Protein AF-A0A1B1AKT5-F1 (afdb_monomer_lite)

pLDDT: mean 90.65, std 8.91, range [57.84, 98.19]

Foldseek 3Di:
DVVLVVLVVVLVVLVVVLVVLVVVLVVLVVCLVVQVVPPVSNVVSVVVSVVSVVVSVVSVVVNVVSVVVSVVPD

Structure (mmCIF, N/CA/C/O backbone):
data_AF-A0A1B1AKT5-F1
#
_entry.id   AF-A0A1B1AKT5-F1
#
loop_
_atom_site.group_PDB
_atom_site.id
_atom_site.type_symbol
_atom_site.label_atom_id
_atom_site.label_alt_id
_atom_site.label_comp_id
_atom_site.label_asym_id
_atom_site.label_entity_id
_atom_site.label_seq_id
_atom_site.pdbx_PDB_ins_code
_atom_site.Cartn_x
_atom_site.Cartn_y
_atom_site.Cartn_z
_atom_site.occupancy
_atom_site.B_iso_or_equiv
_atom_site.auth_seq_id
_atom_site.auth_comp_id
_atom_site.auth_asym_id
_atom_site.auth_atom_id
_atom_site.pdbx_PDB_model_num
ATOM 1 N N . MET A 1 1 ? 24.221 -1.214 -16.944 1.00 57.84 1 MET A N 1
ATOM 2 C CA . MET A 1 1 ? 24.089 -2.334 -15.979 1.00 57.84 1 MET A CA 1
ATOM 3 C C . MET A 1 1 ? 23.766 -1.866 -14.560 1.00 57.84 1 MET A C 1
ATOM 5 O O . MET A 1 1 ? 23.139 -2.649 -13.865 1.00 57.84 1 MET A O 1
ATOM 9 N N . SER A 1 2 ? 24.140 -0.647 -14.127 1.00 66.00 2 SER A N 1
ATOM 10 C CA . SER A 1 2 ? 23.755 -0.123 -12.797 1.00 66.00 2 SER A CA 1
ATOM 11 C C . SER A 1 2 ? 22.260 0.213 -12.705 1.00 66.00 2 SER A C 1
ATOM 13 O O . SER A 1 2 ? 21.608 -0.203 -11.758 1.00 66.00 2 SER A O 1
ATOM 15 N N . ASP A 1 3 ? 21.694 0.841 -13.741 1.00 82.25 3 ASP A N 1
ATOM 16 C CA . ASP A 1 3 ? 20.333 1.403 -13.690 1.00 82.25 3 ASP A CA 1
ATOM 17 C C . ASP A 1 3 ? 19.245 0.347 -13.453 1.00 82.25 3 ASP A C 1
ATOM 19 O O . ASP A 1 3 ? 18.386 0.503 -12.587 1.00 82.25 3 ASP A O 1
ATOM 23 N N . ARG A 1 4 ? 19.336 -0.800 -14.132 1.00 88.00 4 ARG A N 1
ATOM 24 C CA . ARG A 1 4 ? 18.414 -1.919 -13.911 1.00 88.00 4 ARG A CA 1
ATOM 25 C C . ARG A 1 4 ? 18.501 -2.515 -12.504 1.00 88.00 4 ARG A C 1
ATOM 27 O O . ARG A 1 4 ? 17.476 -2.894 -11.946 1.00 88.00 4 ARG A O 1
ATOM 34 N N . LEU A 1 5 ? 19.702 -2.623 -11.931 1.00 91.81 5 LEU A N 1
ATOM 35 C CA . LEU A 1 5 ? 19.877 -3.142 -10.569 1.00 91.81 5 LEU A CA 1
ATOM 36 C C . LEU A 1 5 ? 19.291 -2.169 -9.537 1.00 91.81 5 LEU A C 1
ATOM 38 O O . LEU A 1 5 ? 18.645 -2.599 -8.580 1.00 91.81 5 LEU A O 1
ATOM 42 N N . ASP A 1 6 ? 19.467 -0.869 -9.764 1.00 93.00 6 ASP A N 1
ATOM 43 C CA . ASP A 1 6 ? 18.901 0.182 -8.922 1.00 93.00 6 ASP A CA 1
ATOM 44 C C . ASP A 1 6 ? 17.363 0.171 -8.973 1.00 93.00 6 ASP A C 1
ATOM 46 O O . ASP A 1 6 ? 16.708 0.263 -7.930 1.00 93.00 6 ASP A O 1
ATOM 50 N N . LEU A 1 7 ? 16.769 -0.021 -10.157 1.00 93.06 7 LEU A N 1
ATOM 51 C CA . LEU A 1 7 ? 15.316 -0.155 -10.320 1.00 93.06 7 LEU A CA 1
ATOM 52 C C . LEU A 1 7 ? 14.757 -1.403 -9.631 1.00 93.06 7 LEU A C 1
ATOM 54 O O . LEU A 1 7 ? 13.768 -1.301 -8.908 1.00 93.06 7 LEU A O 1
ATOM 58 N N . VAL A 1 8 ? 15.4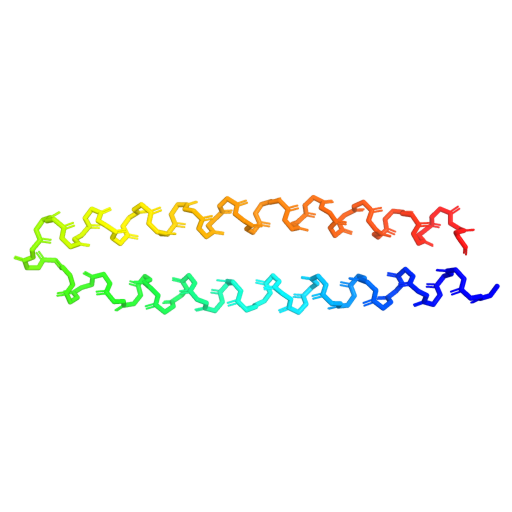06 -2.561 -9.790 1.00 94.00 8 VAL A N 1
ATOM 59 C CA . VAL A 1 8 ? 15.002 -3.800 -9.099 1.00 94.00 8 VAL A CA 1
ATOM 60 C C . VAL A 1 8 ? 15.076 -3.620 -7.583 1.00 94.00 8 VAL A C 1
ATO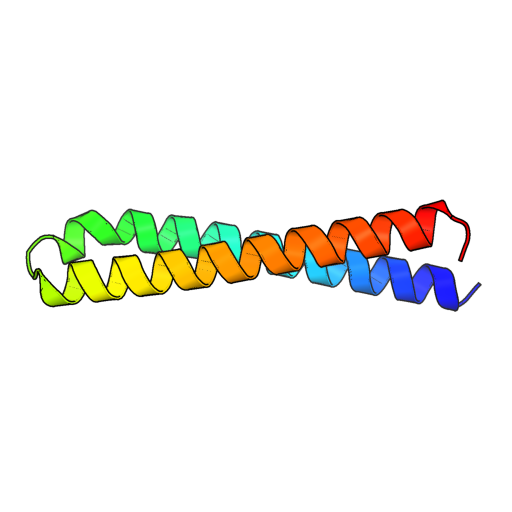M 62 O O . VAL A 1 8 ? 14.136 -3.973 -6.877 1.00 94.00 8 VAL A O 1
ATOM 65 N N . THR A 1 9 ? 16.135 -2.985 -7.077 1.00 95.88 9 THR A N 1
ATOM 66 C CA . THR A 1 9 ? 16.281 -2.707 -5.640 1.00 95.88 9 THR A CA 1
ATOM 67 C C . THR A 1 9 ? 15.153 -1.803 -5.126 1.00 95.88 9 THR A C 1
ATOM 69 O O . THR A 1 9 ? 14.594 -2.047 -4.056 1.00 95.88 9 THR A O 1
ATOM 72 N N . ARG A 1 10 ? 14.775 -0.765 -5.885 1.00 95.38 10 ARG A N 1
ATOM 73 C CA . ARG A 1 10 ? 13.637 0.108 -5.544 1.00 95.38 10 ARG A CA 1
ATOM 74 C C . ARG A 1 10 ? 12.309 -0.646 -5.573 1.00 95.38 10 ARG A C 1
ATOM 76 O O . ARG A 1 10 ? 11.489 -0.442 -4.679 1.00 95.38 10 ARG A O 1
ATOM 83 N N . LEU A 1 11 ? 12.110 -1.517 -6.560 1.00 96.25 11 LEU A N 1
ATOM 84 C CA . LEU A 1 11 ? 10.918 -2.355 -6.667 1.00 96.25 11 LEU A CA 1
ATOM 85 C C . LEU A 1 11 ? 10.788 -3.273 -5.443 1.00 96.25 11 LEU A C 1
ATOM 87 O O . LEU A 1 11 ? 9.747 -3.280 -4.788 1.00 96.25 11 LEU A O 1
ATOM 91 N N . GLU A 1 12 ? 11.860 -3.972 -5.067 1.00 97.06 12 GLU A N 1
ATOM 92 C CA . GLU A 1 12 ? 11.888 -4.832 -3.877 1.00 97.06 12 GLU A CA 1
ATOM 93 C C . GLU A 1 12 ? 11.580 -4.053 -2.591 1.00 97.06 12 GLU A C 1
ATOM 95 O O . GLU A 1 12 ? 10.806 -4.515 -1.748 1.00 97.06 12 GLU A O 1
ATOM 100 N N . GLN A 1 13 ? 12.131 -2.843 -2.448 1.00 97.38 13 GLN A N 1
ATOM 101 C CA . GLN A 1 13 ? 11.843 -1.971 -1.308 1.00 97.38 13 GLN A CA 1
ATOM 102 C C . GLN A 1 13 ? 10.362 -1.580 -1.240 1.00 97.38 13 GLN A C 1
ATOM 104 O O . GLN A 1 13 ? 9.773 -1.635 -0.157 1.00 97.38 13 GLN A O 1
ATOM 109 N N . LYS A 1 14 ? 9.743 -1.225 -2.374 1.00 96.50 14 LYS A N 1
ATOM 110 C CA . LYS A 1 14 ? 8.317 -0.874 -2.423 1.00 96.50 14 LYS A CA 1
ATOM 111 C C . LYS A 1 14 ? 7.416 -2.075 -2.147 1.00 96.50 14 LYS A C 1
ATOM 113 O O . LYS A 1 14 ? 6.480 -1.947 -1.362 1.00 96.50 14 LYS A O 1
ATOM 118 N N . ILE A 1 15 ? 7.732 -3.254 -2.685 1.00 96.12 15 ILE A N 1
ATOM 119 C CA . ILE A 1 15 ? 7.007 -4.501 -2.382 1.00 96.12 15 ILE A CA 1
ATOM 120 C C . ILE A 1 15 ? 7.081 -4.812 -0.881 1.00 96.12 15 ILE A C 1
ATOM 122 O O . ILE A 1 15 ? 6.062 -5.105 -0.250 1.00 96.12 15 ILE A O 1
ATOM 126 N N . ALA A 1 16 ? 8.267 -4.690 -0.277 1.00 97.25 16 ALA A N 1
ATOM 127 C CA . ALA A 1 16 ? 8.438 -4.887 1.159 1.00 97.25 16 ALA A CA 1
ATOM 128 C C . ALA A 1 16 ? 7.648 -3.855 1.984 1.00 97.25 16 ALA A C 1
ATOM 130 O O . ALA A 1 16 ? 7.074 -4.200 3.018 1.00 97.25 16 ALA A O 1
ATOM 131 N N . GLN A 1 17 ? 7.592 -2.597 1.538 1.00 97.19 17 GLN A N 1
ATOM 132 C CA . GLN A 1 17 ? 6.788 -1.556 2.178 1.00 97.19 17 GLN A CA 1
ATOM 133 C C . GLN A 1 17 ? 5.288 -1.864 2.089 1.00 97.19 17 GLN A C 1
ATOM 135 O O . GLN A 1 17 ? 4.601 -1.802 3.108 1.00 97.19 17 GLN A O 1
ATOM 140 N N . ARG A 1 18 ? 4.793 -2.260 0.912 1.00 96.88 18 ARG A N 1
ATOM 141 C CA . ARG A 1 18 ? 3.394 -2.645 0.686 1.00 96.88 18 ARG A CA 1
ATOM 142 C C . ARG A 1 18 ? 2.986 -3.817 1.582 1.00 96.88 18 ARG A C 1
ATOM 144 O O . ARG A 1 18 ? 1.971 -3.738 2.263 1.00 96.88 18 ARG A O 1
ATOM 151 N N . ALA A 1 19 ? 3.829 -4.847 1.689 1.00 96.12 19 ALA A N 1
ATOM 152 C CA . ALA A 1 19 ? 3.587 -5.984 2.581 1.00 96.12 19 ALA A CA 1
ATOM 153 C C . ALA A 1 19 ? 3.494 -5.581 4.068 1.00 96.12 19 ALA A C 1
ATOM 155 O O . ALA A 1 19 ? 2.690 -6.140 4.814 1.00 96.12 19 ALA A O 1
ATOM 156 N N . ARG A 1 20 ? 4.291 -4.596 4.509 1.00 96.75 20 ARG A N 1
ATOM 157 C CA . ARG A 1 20 ? 4.205 -4.056 5.878 1.00 96.75 20 ARG A CA 1
ATOM 158 C C . ARG A 1 20 ? 2.906 -3.289 6.112 1.00 96.75 20 ARG A C 1
ATOM 160 O O . ARG A 1 20 ? 2.340 -3.408 7.194 1.00 96.75 20 ARG A O 1
ATOM 167 N N . LEU A 1 21 ? 2.438 -2.519 5.128 1.00 95.69 21 LEU A N 1
ATOM 168 C CA . LEU A 1 21 ? 1.154 -1.823 5.235 1.00 95.69 21 LEU A CA 1
ATOM 169 C C . LEU A 1 21 ? -0.020 -2.807 5.256 1.00 95.69 21 LEU A C 1
ATOM 171 O O . LEU A 1 21 ? -0.904 -2.649 6.088 1.00 95.69 21 LEU A O 1
ATOM 175 N N . ASP A 1 22 ? 0.006 -3.862 4.439 1.00 95.06 22 ASP A N 1
ATOM 176 C CA . ASP A 1 22 ? -1.010 -4.927 4.471 1.00 95.06 22 ASP A CA 1
ATOM 177 C C . ASP A 1 22 ? -1.079 -5.633 5.831 1.00 95.06 22 ASP A C 1
ATOM 179 O O . ASP A 1 22 ? -2.155 -5.978 6.321 1.00 95.06 22 ASP A O 1
ATOM 183 N N . GLU A 1 23 ? 0.077 -5.897 6.442 1.00 96.19 23 GLU A N 1
ATOM 184 C CA . GLU A 1 23 ? 0.141 -6.448 7.796 1.00 96.19 23 GLU A CA 1
ATOM 185 C C . GLU A 1 23 ? -0.455 -5.474 8.816 1.00 96.19 23 GLU A C 1
ATOM 187 O O . GLU A 1 23 ? -1.246 -5.882 9.662 1.00 96.19 23 GLU A O 1
ATOM 192 N N . ARG A 1 24 ? -0.147 -4.180 8.695 1.00 94.12 24 ARG A N 1
ATOM 193 C CA . ARG A 1 24 ? -0.698 -3.151 9.577 1.00 94.12 24 ARG A CA 1
ATOM 194 C C . ARG A 1 24 ? -2.217 -3.015 9.442 1.00 94.12 24 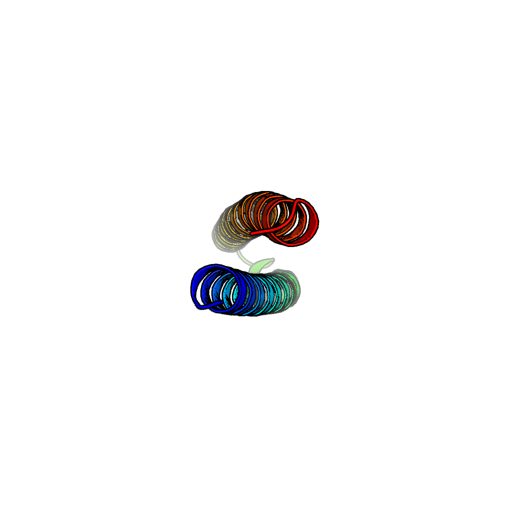ARG A C 1
ATOM 196 O O . ARG A 1 24 ? -2.894 -2.976 10.460 1.00 94.12 24 ARG A O 1
ATOM 203 N N . VAL A 1 25 ? -2.757 -3.043 8.221 1.00 94.44 25 VAL A N 1
ATOM 204 C CA . VAL A 1 25 ? -4.211 -3.071 7.977 1.00 94.44 25 VAL A CA 1
ATOM 205 C C . VAL A 1 25 ? -4.845 -4.272 8.672 1.00 94.44 25 VAL A C 1
ATOM 207 O O . VAL A 1 25 ? -5.844 -4.121 9.364 1.00 94.44 25 VAL A O 1
ATOM 210 N N . ARG A 1 26 ? -4.249 -5.466 8.551 1.00 92.69 26 ARG A N 1
ATOM 211 C CA . ARG A 1 26 ? -4.760 -6.666 9.234 1.00 92.69 26 ARG A CA 1
ATOM 212 C C . ARG A 1 26 ? -4.741 -6.525 10.756 1.00 92.69 26 ARG A C 1
ATOM 214 O O . ARG A 1 26 ? -5.683 -6.972 11.405 1.00 92.69 26 ARG A O 1
ATOM 221 N N . GLN A 1 27 ? -3.701 -5.914 11.318 1.00 91.88 27 GLN A N 1
ATOM 222 C CA . GLN A 1 27 ? -3.597 -5.666 12.759 1.00 91.88 27 GLN A CA 1
ATOM 223 C C . GLN A 1 27 ? -4.632 -4.647 13.245 1.00 91.88 27 GLN A C 1
ATOM 225 O O . GLN A 1 27 ? -5.287 -4.892 14.255 1.00 91.88 27 GLN A O 1
ATOM 230 N N . GLU A 1 28 ? -4.817 -3.544 12.519 1.00 89.00 28 GLU A N 1
ATOM 231 C CA . GLU A 1 28 ? -5.799 -2.509 12.861 1.00 89.00 28 GLU A CA 1
ATOM 232 C C . GLU A 1 28 ? -7.237 -3.031 12.704 1.00 89.00 28 GLU A C 1
ATOM 234 O O . GLU A 1 28 ? -8.038 -2.890 13.624 1.00 89.00 28 GLU A O 1
ATOM 239 N N . SER A 1 29 ? -7.555 -3.778 11.641 1.00 87.38 29 SER A N 1
ATOM 240 C CA . SER A 1 29 ? -8.863 -4.443 11.510 1.00 87.38 29 SER A CA 1
ATOM 241 C C . SER A 1 29 ? -9.113 -5.489 12.605 1.00 87.38 29 SER A C 1
ATOM 243 O O . SER A 1 29 ? -10.243 -5.684 13.035 1.00 87.38 29 SER A O 1
ATOM 245 N N . ALA A 1 30 ? -8.072 -6.160 13.109 1.00 87.62 30 ALA A N 1
ATOM 246 C CA . ALA A 1 30 ? -8.216 -7.071 14.246 1.00 87.62 30 ALA A CA 1
ATOM 247 C C . ALA A 1 30 ? -8.439 -6.340 15.586 1.00 87.62 30 ALA A C 1
ATOM 249 O O . ALA A 1 30 ? -8.916 -6.957 16.540 1.00 87.62 30 ALA A O 1
ATOM 250 N N . ALA A 1 31 ? -8.103 -5.048 15.671 1.00 81.94 31 ALA A N 1
ATOM 251 C CA . ALA A 1 31 ? -8.332 -4.205 16.843 1.00 81.94 31 ALA A CA 1
ATOM 252 C C . ALA A 1 31 ? -9.730 -3.554 16.863 1.00 81.94 31 ALA A C 1
ATOM 254 O O . ALA A 1 31 ? -10.189 -3.155 17.932 1.00 81.94 31 ALA A O 1
ATOM 255 N N . GLU A 1 32 ? -10.433 -3.523 15.727 1.00 77.94 32 GLU A N 1
ATOM 256 C CA . GLU A 1 32 ? -11.818 -3.048 15.572 1.00 77.94 32 GLU A CA 1
ATOM 257 C C . GLU A 1 32 ? -12.799 -3.566 16.653 1.00 77.94 32 GLU A C 1
ATOM 259 O O . GLU A 1 32 ? -13.485 -2.745 17.266 1.00 77.94 32 GLU A O 1
ATOM 264 N N . PRO A 1 33 ? -12.841 -4.871 17.014 1.00 72.44 33 PRO A N 1
ATOM 265 C CA . PRO A 1 33 ? -13.722 -5.352 18.083 1.00 72.44 33 PRO A CA 1
ATOM 266 C C . PRO A 1 33 ? -13.400 -4.782 19.472 1.00 72.44 33 PRO A C 1
ATOM 268 O O . PRO A 1 33 ? -14.297 -4.714 20.307 1.00 72.44 33 PRO A O 1
ATOM 271 N N . ASN A 1 34 ? -12.159 -4.353 19.731 1.00 74.38 34 ASN A N 1
ATOM 272 C CA . ASN A 1 34 ? -11.788 -3.704 20.995 1.00 74.38 34 ASN A CA 1
ATOM 273 C C . ASN A 1 34 ? -12.158 -2.212 21.006 1.00 74.38 34 ASN A C 1
ATOM 275 O O 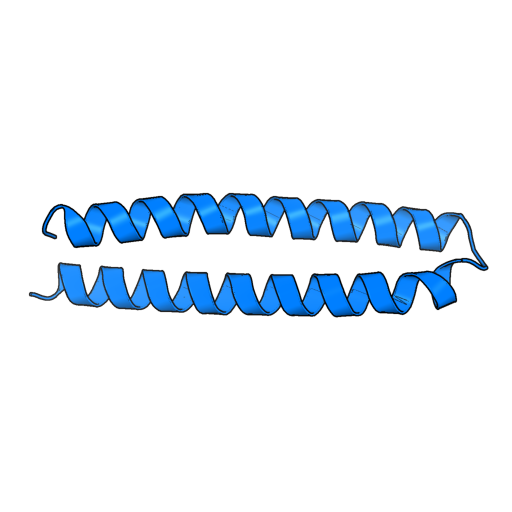. ASN A 1 34 ? -12.392 -1.649 22.071 1.00 74.38 34 ASN A O 1
ATOM 279 N N . ALA A 1 35 ? -12.209 -1.569 19.835 1.00 71.69 35 ALA A N 1
ATOM 280 C CA . ALA A 1 35 ? -12.610 -0.170 19.684 1.00 71.69 35 ALA A CA 1
ATOM 281 C C . ALA A 1 35 ? -14.140 0.014 19.652 1.00 71.69 35 ALA A C 1
ATOM 283 O O . ALA A 1 35 ? -14.627 1.119 19.868 1.00 71.69 35 ALA A O 1
ATOM 284 N N . ALA A 1 36 ? -14.907 -1.061 19.431 1.00 71.31 36 ALA A N 1
ATOM 285 C CA . ALA A 1 36 ? -16.366 -1.029 19.295 1.00 71.31 36 ALA A CA 1
ATOM 286 C C . ALA A 1 36 ? -17.127 -0.508 20.533 1.00 71.31 36 ALA A C 1
ATOM 288 O O . ALA A 1 36 ? -18.306 -0.166 20.427 1.00 71.31 36 ALA A O 1
ATOM 289 N N . GLU A 1 37 ? -16.476 -0.432 21.697 1.00 80.19 37 GLU A N 1
ATOM 290 C CA . GLU A 1 37 ? -17.059 0.132 22.920 1.00 80.19 37 GLU A CA 1
ATOM 291 C C . GLU A 1 37 ? -17.038 1.676 22.947 1.00 80.19 37 GLU A C 1
ATOM 293 O O . GLU A 1 37 ? -17.800 2.277 23.707 1.00 80.19 37 GLU A O 1
ATOM 298 N N . ASP A 1 38 ? -16.231 2.325 22.095 1.00 87.56 38 ASP A N 1
ATOM 299 C CA . ASP A 1 38 ? -16.139 3.784 21.969 1.00 87.56 38 ASP A CA 1
ATOM 300 C C . ASP A 1 38 ? -16.326 4.229 20.501 1.00 87.56 38 ASP A C 1
ATOM 302 O O . ASP A 1 38 ? -15.437 4.037 19.667 1.00 87.56 38 ASP A O 1
ATOM 306 N N . PRO A 1 39 ? -17.452 4.887 20.159 1.00 86.50 39 PRO A N 1
ATOM 307 C CA . PRO A 1 39 ? -17.705 5.389 18.809 1.00 86.50 39 PRO A CA 1
ATOM 308 C C . PRO A 1 39 ? -16.632 6.345 18.268 1.00 86.50 39 PRO A C 1
ATOM 310 O O . PRO A 1 39 ? -16.463 6.437 17.051 1.00 86.50 39 PRO A O 1
ATOM 313 N N . ALA A 1 40 ? -15.930 7.083 19.136 1.00 89.50 40 ALA A N 1
ATOM 314 C CA . ALA A 1 40 ? -14.839 7.956 18.712 1.00 89.50 40 ALA A CA 1
ATOM 315 C C . ALA A 1 40 ? -13.601 7.140 18.315 1.00 89.50 40 ALA A C 1
ATOM 317 O O . ALA A 1 40 ? -13.016 7.409 17.267 1.00 89.50 40 ALA A O 1
ATOM 318 N N . ALA A 1 41 ? -13.259 6.116 19.103 1.00 87.06 41 ALA A N 1
ATOM 319 C CA . ALA A 1 41 ? -12.158 5.203 18.806 1.00 87.06 41 ALA A CA 1
ATOM 320 C C . ALA A 1 41 ? -12.421 4.379 17.537 1.00 87.06 41 ALA A C 1
ATOM 322 O O . ALA A 1 41 ? -11.513 4.190 16.733 1.00 87.06 41 ALA A O 1
ATOM 323 N N . LEU A 1 42 ? -13.667 3.937 17.322 1.00 89.31 42 LEU A N 1
ATOM 324 C CA . LEU A 1 42 ? -14.063 3.246 16.092 1.00 89.31 42 LEU A CA 1
ATOM 325 C C . LEU A 1 42 ? -13.861 4.142 14.861 1.00 89.31 42 LEU A C 1
ATOM 327 O O . LEU A 1 42 ? -13.274 3.716 13.874 1.00 89.31 42 LEU A O 1
ATOM 331 N N . LYS A 1 43 ? -14.290 5.408 14.941 1.00 91.00 43 LYS A N 1
ATOM 332 C CA . LYS A 1 43 ? -14.113 6.364 13.843 1.00 91.00 43 LYS A CA 1
ATOM 333 C C . LYS A 1 43 ? -12.638 6.651 13.549 1.00 91.00 43 LYS A C 1
ATOM 335 O O . LYS A 1 43 ? -12.265 6.765 12.389 1.00 91.00 43 LYS A O 1
ATOM 340 N N . GLU A 1 44 ? -11.814 6.796 14.584 1.00 90.44 44 GLU A N 1
ATOM 341 C CA . GLU A 1 44 ? -10.370 6.994 14.415 1.00 90.44 44 GLU A CA 1
ATOM 342 C C . GLU A 1 44 ? -9.721 5.784 13.728 1.00 90.44 44 GLU A C 1
ATOM 344 O O . GLU A 1 44 ? -8.922 5.956 12.809 1.00 90.44 44 GLU A O 1
ATOM 349 N N . LEU A 1 45 ? -10.131 4.572 14.109 1.00 91.00 45 LEU A N 1
ATOM 350 C CA . LEU A 1 45 ? -9.674 3.329 13.494 1.00 91.00 45 LEU A CA 1
ATOM 351 C C . LEU A 1 45 ? -10.107 3.210 12.022 1.00 91.00 45 LEU A C 1
ATOM 353 O O . LEU A 1 45 ? -9.297 2.822 11.183 1.00 91.00 45 LEU A O 1
ATOM 357 N N . ASP A 1 46 ? -11.341 3.595 11.691 1.00 92.06 46 ASP A N 1
ATOM 358 C CA . ASP A 1 46 ? -11.823 3.656 10.304 1.00 92.06 46 ASP A CA 1
ATOM 359 C C . ASP A 1 46 ? -11.012 4.657 9.462 1.00 92.06 46 ASP A C 1
ATOM 361 O O . ASP A 1 46 ? -10.549 4.324 8.367 1.00 92.06 46 ASP A O 1
ATOM 365 N N . ASP A 1 47 ? -10.787 5.868 9.987 1.00 94.31 47 ASP A N 1
ATOM 366 C CA . ASP A 1 47 ? -10.008 6.913 9.313 1.00 94.31 47 ASP A CA 1
ATOM 367 C C . ASP A 1 47 ? -8.552 6.459 9.067 1.00 94.31 47 ASP A C 1
ATOM 369 O O . ASP A 1 47 ? -7.971 6.748 8.013 1.00 94.31 47 ASP A O 1
ATOM 373 N N . ASP A 1 48 ? -7.945 5.741 10.016 1.00 92.81 48 ASP A N 1
ATOM 374 C CA . ASP A 1 48 ? -6.591 5.203 9.876 1.00 92.81 48 ASP A CA 1
ATOM 375 C C . ASP A 1 48 ? -6.524 4.040 8.874 1.00 92.81 48 ASP A C 1
ATOM 377 O O . ASP A 1 48 ? -5.641 4.034 8.004 1.00 92.81 48 ASP A O 1
ATOM 381 N N . LEU A 1 49 ? -7.499 3.126 8.889 1.00 94.12 49 LEU A N 1
ATOM 382 C CA . LEU A 1 49 ? -7.615 2.060 7.891 1.00 94.12 49 LEU A CA 1
ATOM 383 C C . LEU A 1 49 ? -7.768 2.620 6.473 1.00 94.12 49 LEU A C 1
ATOM 385 O O . LEU A 1 49 ? -7.133 2.118 5.538 1.00 94.12 49 LEU A O 1
ATOM 389 N N . ASP A 1 50 ? -8.558 3.677 6.294 1.00 95.94 50 ASP A N 1
ATOM 390 C CA . ASP A 1 50 ? -8.729 4.333 4.998 1.00 95.94 50 ASP A CA 1
ATOM 391 C C . ASP A 1 50 ? -7.436 5.004 4.515 1.00 95.94 50 ASP A C 1
ATOM 393 O O . ASP A 1 50 ? -7.074 4.889 3.336 1.00 95.94 50 ASP A O 1
ATOM 397 N N . ARG A 1 51 ? -6.665 5.625 5.417 1.00 96.25 51 ARG A N 1
ATOM 398 C CA . ARG A 1 51 ? -5.330 6.156 5.084 1.00 96.25 51 ARG A CA 1
ATOM 399 C C . ARG A 1 51 ? -4.365 5.052 4.673 1.00 96.25 51 ARG A C 1
ATOM 401 O O . ARG A 1 51 ? -3.649 5.221 3.684 1.00 96.25 51 ARG A O 1
ATOM 408 N N . LEU A 1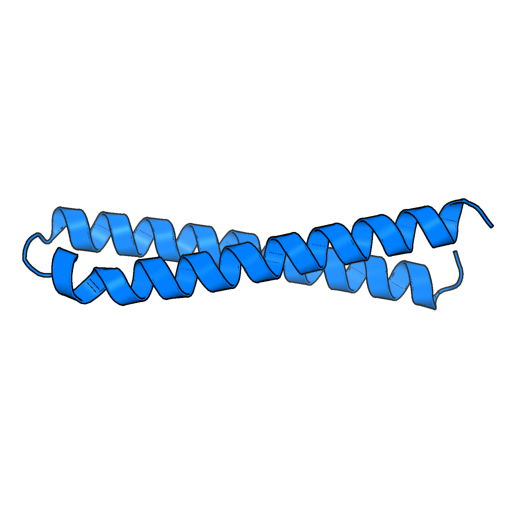 52 ? -4.338 3.930 5.392 1.00 96.06 52 LEU A N 1
ATOM 409 C CA . LEU A 1 52 ? -3.475 2.798 5.050 1.00 96.06 52 LEU A CA 1
ATOM 410 C C . LEU A 1 52 ? -3.844 2.202 3.690 1.00 96.06 52 LEU A C 1
ATOM 412 O O . LEU A 1 52 ? -2.962 1.971 2.863 1.00 96.06 52 LEU A O 1
ATOM 416 N N . ARG A 1 53 ? -5.140 2.018 3.418 1.00 95.69 53 ARG A N 1
ATOM 417 C CA . ARG A 1 53 ? -5.638 1.556 2.112 1.00 95.69 53 ARG A CA 1
ATOM 418 C C . ARG A 1 53 ? -5.242 2.506 0.987 1.00 95.69 53 ARG A C 1
ATOM 420 O O . ARG A 1 53 ? -4.821 2.052 -0.076 1.00 95.69 53 ARG A O 1
ATOM 427 N N . HIS A 1 54 ? -5.317 3.816 1.223 1.00 97.38 54 HIS A N 1
ATOM 428 C CA . HIS A 1 54 ? -4.862 4.802 0.249 1.00 97.38 54 HIS A CA 1
ATOM 429 C C . HIS A 1 54 ? -3.353 4.691 -0.020 1.00 97.38 54 HIS A C 1
ATOM 431 O O . HIS A 1 54 ? -2.939 4.664 -1.178 1.00 97.38 54 HIS A O 1
ATOM 437 N N . GLN A 1 55 ? -2.530 4.559 1.025 1.00 96.56 55 GLN A N 1
ATOM 438 C CA . GLN A 1 55 ? -1.083 4.370 0.878 1.00 96.56 55 GLN A CA 1
ATOM 439 C C . GLN A 1 55 ? -0.734 3.093 0.102 1.00 96.56 55 GLN A C 1
ATOM 441 O O . GLN A 1 55 ? 0.165 3.121 -0.738 1.00 96.56 55 GLN A O 1
ATOM 446 N N . ILE A 1 56 ? -1.456 1.995 0.344 1.00 96.81 56 ILE A N 1
ATOM 447 C CA . ILE A 1 56 ? -1.300 0.745 -0.413 1.00 96.81 56 ILE A CA 1
ATOM 448 C C . ILE A 1 56 ? -1.632 0.971 -1.888 1.00 96.81 56 ILE A C 1
ATOM 450 O O . ILE A 1 56 ? -0.833 0.607 -2.743 1.00 96.81 56 ILE A O 1
ATOM 454 N N . SER A 1 57 ? -2.746 1.643 -2.196 1.00 97.50 57 SER A N 1
ATOM 455 C CA . SER A 1 57 ? -3.124 1.933 -3.584 1.00 97.50 57 SER A CA 1
A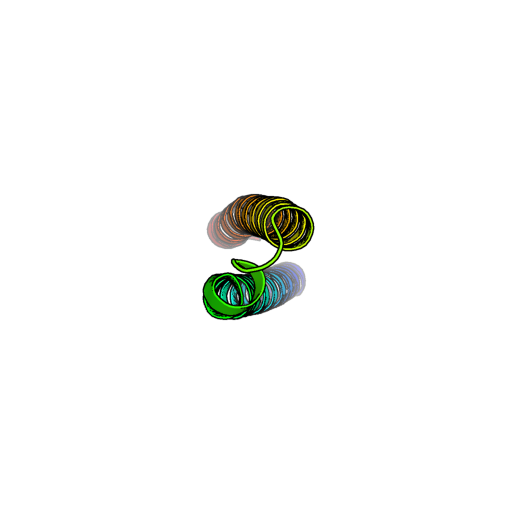TOM 456 C C . SER A 1 57 ? -2.076 2.768 -4.323 1.00 97.50 57 SER A C 1
ATOM 458 O O . SER A 1 57 ? -1.859 2.543 -5.510 1.00 97.50 57 SER A O 1
ATOM 460 N N . VAL A 1 58 ? -1.439 3.731 -3.651 1.00 97.75 58 VAL A N 1
ATOM 461 C CA . VAL A 1 58 ? -0.342 4.515 -4.241 1.00 97.75 58 VAL A CA 1
ATOM 462 C C . VAL A 1 58 ? 0.871 3.623 -4.501 1.00 97.75 58 VAL A C 1
ATOM 464 O O . VAL A 1 58 ? 1.415 3.652 -5.602 1.00 97.75 58 VAL A O 1
ATOM 467 N N . LEU A 1 59 ? 1.262 2.790 -3.531 1.00 96.31 59 LEU A N 1
ATOM 468 C CA . LEU A 1 59 ? 2.375 1.853 -3.705 1.00 96.31 59 LEU A CA 1
ATOM 469 C C . LEU A 1 59 ? 2.127 0.857 -4.838 1.00 96.31 59 LEU A C 1
ATOM 471 O O . LEU A 1 59 ? 3.057 0.571 -5.582 1.00 96.31 59 LEU A O 1
ATOM 475 N N . ASP A 1 60 ? 0.904 0.351 -4.994 1.00 97.38 60 ASP A N 1
ATOM 476 C CA . ASP A 1 60 ? 0.558 -0.577 -6.074 1.00 97.38 60 ASP A CA 1
ATOM 477 C C . ASP A 1 60 ? 0.755 0.075 -7.459 1.00 97.38 60 ASP A C 1
ATOM 479 O O . ASP A 1 60 ? 1.265 -0.572 -8.375 1.00 97.38 60 ASP A O 1
ATOM 483 N N . VAL A 1 61 ? 0.431 1.368 -7.607 1.00 98.19 61 VAL A N 1
ATOM 484 C CA . VAL A 1 61 ? 0.701 2.129 -8.843 1.00 98.19 61 VAL A CA 1
ATOM 485 C C . VAL A 1 61 ? 2.204 2.287 -9.071 1.00 98.19 61 VAL A C 1
ATOM 487 O O . VAL A 1 61 ? 2.693 1.971 -10.152 1.00 98.19 61 VAL A O 1
ATOM 490 N N . GLU A 1 62 ? 2.952 2.717 -8.054 1.00 96.75 62 GLU A N 1
ATOM 491 C CA . GLU A 1 62 ? 4.405 2.902 -8.163 1.00 96.75 62 GLU A CA 1
ATOM 492 C C . GLU A 1 62 ? 5.148 1.585 -8.454 1.00 96.75 62 GLU A C 1
ATOM 494 O O . GLU A 1 62 ? 6.149 1.574 -9.169 1.00 96.75 62 GLU A O 1
ATOM 499 N N . ILE A 1 63 ? 4.674 0.466 -7.897 1.00 97.31 63 ILE A N 1
ATOM 500 C CA . ILE A 1 63 ? 5.188 -0.881 -8.173 1.00 97.31 63 ILE A CA 1
ATOM 501 C C . ILE A 1 63 ? 4.942 -1.235 -9.640 1.00 97.31 63 ILE A C 1
ATOM 503 O O . ILE A 1 63 ? 5.889 -1.611 -10.326 1.00 97.31 63 ILE A O 1
ATOM 507 N N . ALA A 1 64 ? 3.716 -1.056 -10.139 1.00 97.00 64 ALA A N 1
ATOM 508 C CA . ALA A 1 64 ? 3.378 -1.361 -11.528 1.00 97.00 64 ALA A CA 1
ATOM 509 C C . ALA A 1 64 ? 4.184 -0.510 -12.529 1.00 97.00 64 ALA A C 1
ATOM 511 O O . ALA A 1 64 ? 4.598 -1.001 -13.582 1.00 97.00 64 ALA A O 1
ATOM 512 N N . GLU A 1 65 ? 4.438 0.759 -12.203 1.00 96.12 65 GLU A N 1
ATOM 513 C CA . GLU A 1 65 ? 5.292 1.642 -13.003 1.00 96.12 65 GLU A CA 1
ATOM 514 C C . GLU A 1 65 ? 6.745 1.149 -13.045 1.00 96.12 65 GLU A C 1
ATOM 516 O O . GLU A 1 65 ? 7.322 1.057 -14.130 1.00 96.12 65 GLU A O 1
ATOM 521 N N . LEU A 1 66 ? 7.316 0.757 -11.900 1.00 95.19 66 LEU A N 1
ATOM 522 C CA . LEU A 1 66 ? 8.671 0.196 -11.837 1.00 95.19 66 LEU A CA 1
ATOM 523 C C . LEU A 1 66 ? 8.784 -1.147 -12.566 1.00 95.19 66 LEU A C 1
ATOM 525 O O . LEU A 1 66 ? 9.764 -1.382 -13.272 1.00 95.19 66 LEU A O 1
ATOM 529 N N . GLU A 1 67 ? 7.796 -2.032 -12.418 1.00 95.88 67 GLU A N 1
ATOM 530 C CA . GLU A 1 67 ? 7.748 -3.308 -13.141 1.00 95.88 67 GLU A CA 1
ATOM 531 C C . GLU A 1 67 ? 7.754 -3.082 -14.653 1.00 95.88 67 GLU A C 1
ATOM 533 O O . GLU A 1 67 ? 8.488 -3.757 -15.381 1.00 95.88 67 GLU A O 1
ATOM 538 N N . ARG A 1 68 ? 6.984 -2.093 -15.121 1.00 95.62 68 ARG A N 1
ATOM 539 C CA . ARG A 1 68 ? 6.960 -1.702 -16.528 1.00 95.62 68 ARG A CA 1
ATOM 540 C C . ARG A 1 68 ? 8.300 -1.135 -16.989 1.00 95.62 68 ARG A C 1
ATOM 542 O O . ARG A 1 68 ? 8.787 -1.553 -18.032 1.00 95.62 68 ARG A O 1
ATOM 549 N N . GLU A 1 69 ? 8.913 -0.232 -16.229 1.00 93.50 69 GLU A N 1
ATOM 550 C CA . GLU A 1 69 ? 10.217 0.356 -16.572 1.00 93.50 69 GLU A CA 1
ATOM 551 C C . GLU A 1 69 ? 11.316 -0.716 -16.683 1.00 93.50 69 GLU A C 1
ATOM 553 O O . GLU A 1 69 ? 12.119 -0.715 -17.619 1.00 93.50 69 GLU A O 1
ATOM 558 N N . ILE A 1 70 ? 11.310 -1.696 -15.775 1.00 92.81 70 ILE A N 1
ATOM 559 C CA . ILE A 1 70 ? 12.236 -2.835 -15.812 1.00 92.81 70 ILE A CA 1
ATOM 560 C C . ILE A 1 70 ? 11.966 -3.735 -17.028 1.00 92.81 70 ILE A C 1
ATOM 562 O O . ILE A 1 70 ? 12.914 -4.244 -17.636 1.00 92.81 70 ILE A O 1
ATOM 566 N N . ALA A 1 71 ? 10.697 -3.958 -17.381 1.00 91.75 71 ALA A N 1
ATOM 567 C CA . ALA A 1 71 ? 10.306 -4.777 -18.527 1.00 91.75 71 ALA A CA 1
ATOM 568 C C . ALA A 1 71 ? 10.634 -4.107 -19.873 1.00 91.75 71 ALA A C 1
ATOM 570 O O . ALA A 1 71 ? 11.093 -4.789 -20.792 1.00 91.75 71 ALA A O 1
ATOM 571 N N . ASP A 1 72 ? 10.456 -2.787 -19.964 1.00 92.25 72 ASP A N 1
ATOM 572 C CA . ASP A 1 72 ? 10.696 -1.979 -21.167 1.00 92.25 72 ASP A CA 1
ATOM 573 C C . ASP A 1 72 ? 12.202 -1.766 -21.457 1.00 92.25 72 ASP A C 1
ATOM 575 O O . ASP A 1 72 ? 12.565 -1.274 -22.527 1.00 92.25 72 ASP A O 1
ATOM 579 N N . GLY A 1 73 ? 13.091 -2.230 -20.569 1.00 76.88 73 GLY A N 1
ATOM 580 C CA . GLY A 1 73 ? 14.507 -2.450 -20.878 1.00 76.88 73 GLY A CA 1
ATOM 581 C C . GLY A 1 73 ? 15.477 -1.377 -20.387 1.00 76.88 73 GLY A C 1
ATOM 582 O O . GLY A 1 73 ? 16.412 -1.046 -21.119 1.00 76.88 73 GLY A O 1
ATOM 583 N N . ALA A 1 74 ? 15.284 -0.877 -19.161 1.00 60.75 74 ALA A N 1
ATOM 584 C CA . ALA A 1 74 ? 16.314 -0.130 -18.428 1.00 60.75 74 ALA A CA 1
ATOM 585 C C . ALA A 1 74 ? 17.675 -0.858 -18.336 1.00 60.75 74 ALA A C 1
ATOM 587 O O . ALA A 1 74 ? 17.712 -2.118 -18.317 1.00 60.75 74 ALA A O 1
#

Sequence (74 aa):
MSDRLDLVTRLEQKIAQRARLDERVRQESAAEPNAAEDPAALKELDDDLDRLRHQISVLDVEIAELEREIADGA

Secondary structure (DSSP, 8-state):
-HHHHHHHHHHHHHHHHHHHHHHHHHHHHHHHHHHTT-HHHHHHHHHHHHHHHHHHHHHHHHHHHHHHHHHTT-

Organism: NCBI:txid1759059

Radius of gyration: 16.81 Å; chains: 1; bounding box: 42×15×44 Å